Protein AF-A0A483YYR4-F1 (afdb_monomer)

pLDDT: mean 88.63, std 7.86, range [56.09, 96.0]

Foldseek 3Di:
DADWDCVVPVPTADHNCVLQVDCDCVVPVLNLQEAELPADDDQKDKKKKAFEAPQAKHKDFDPPDDADKDKDWPQWDWDADPVRDTDIDTDMDIDHGIYMDGNDSLRMHMYTRFRLVQQDLQVPTTGPPVVVVVVSVVSRDPVRPPRGDMDMDDDPSVVVSNVSNVVPPPPDD

Organism: Klebsiella pneumoniae (NCBI:txid573)

Radius of gyration: 21.77 Å; Cα contacts (8 Å, |Δi|>4): 320; chains: 1; bounding box: 49×48×68 Å

Nearest PDB structures (foldseek):
  3j4u-assembly1_G  TM=9.450E-01  e=2.250E-18  Rauchvirus BPP1
  3j4u-assembly1_A  TM=9.307E-01  e=7.956E-18  Rauchvirus BPP1
  8cjz-assembly1_I  TM=8.641E-01  e=5.162E-14  Ribes
  8cjz-assembly1_g  TM=8.615E-01  e=1.101E-13  Ribes
  8zl9-assembly1_D  TM=4.010E-01  e=8.844E+00  African swine fever virus

InterPro domains:
  IPR048813 Major capsid protein GP7-like [NF045672] (2-169)
  IPR048813 Major capsid protein GP7-like [PF20911] (2-173)

Secondary structure (DSSP, 8-state):
--S--TTT-TTSPP-SGGGG--S-TTT-GGGGGEEE----SSSEEEEEEEEESSSSEEEE--TTSPSS-EEEEEEEEEEE-TTS-EEEEEEEEEE---EEEES-GGGEEEEEEEETTT--TTSSSS--HHHHHHHHHHTS-HHHHTSSEEEEE--HHHHHHHHHHHTT-TT--

Sequence (173 aa):
TFYGITDAESEAFMGLAPRVNTLSTSKAASAENVFSAGGSGSTNTSIWFMSWGENTAHMIYPEGMVAGFQHQDLGIDLVSDANGGQFLAYRDEFKWHLGLSVRDWRSISRICNIDVTTLSKDAATGADLISMMVDAYYARDVAMLGDGKEVIYCNKTIHAWLHKQAMNAKNVN

Mean predicted aligned error: 6.52 Å

Structure (mmCIF, N/CA/C/O backbone):
data_AF-A0A483YYR4-F1
#
_entry.id   AF-A0A483YYR4-F1
#
loop_
_atom_site.group_PDB
_atom_site.id
_atom_site.type_symbol
_atom_site.label_atom_id
_atom_site.label_alt_id
_atom_site.label_comp_id
_atom_site.label_asym_id
_atom_site.label_entity_id
_atom_site.label_seq_id
_atom_site.pdbx_PDB_ins_co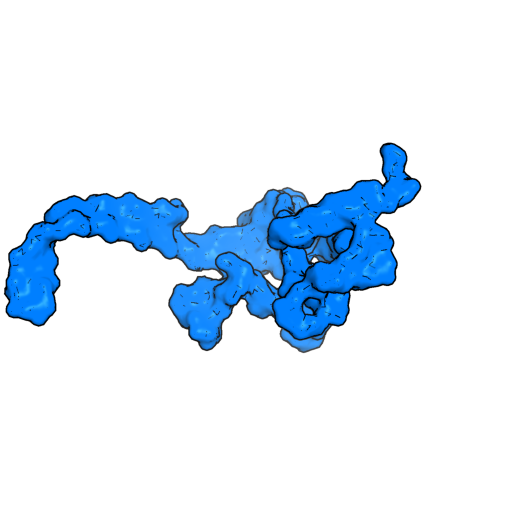de
_atom_site.Cartn_x
_atom_site.Cartn_y
_atom_site.Cartn_z
_atom_site.occupancy
_atom_site.B_iso_or_equiv
_atom_site.auth_seq_id
_atom_site.auth_comp_id
_atom_site.auth_asym_id
_atom_site.auth_atom_id
_atom_site.pdbx_PDB_model_num
ATOM 1 N N . THR A 1 1 ? -2.481 0.683 6.500 1.00 73.88 1 THR A N 1
ATOM 2 C CA . THR A 1 1 ? -2.060 -0.584 5.851 1.00 73.88 1 THR A CA 1
ATOM 3 C C . THR A 1 1 ? -0.616 -0.582 5.371 1.00 73.88 1 THR A C 1
ATOM 5 O O . THR A 1 1 ? 0.114 -1.474 5.766 1.00 73.88 1 THR A O 1
ATOM 8 N N . PHE A 1 2 ? -0.159 0.370 4.543 1.00 86.12 2 PHE A N 1
ATOM 9 C CA . PHE A 1 2 ? 1.192 0.287 3.951 1.00 86.12 2 PHE A CA 1
ATOM 10 C C . PHE A 1 2 ? 2.330 0.751 4.872 1.00 86.12 2 PHE A C 1
ATOM 12 O O . PHE A 1 2 ? 3.273 -0.004 5.060 1.00 86.12 2 PHE A O 1
ATOM 19 N N . TYR A 1 3 ? 2.248 1.941 5.471 1.00 88.19 3 TYR A N 1
ATOM 20 C CA . TYR A 1 3 ? 3.395 2.584 6.141 1.00 88.19 3 TYR A CA 1
ATOM 21 C C . TYR A 1 3 ? 3.329 2.609 7.677 1.00 88.19 3 TYR A C 1
ATOM 23 O O . TYR A 1 3 ? 4.111 3.317 8.294 1.00 88.19 3 TYR A O 1
ATOM 31 N N . GLY A 1 4 ? 2.401 1.872 8.298 1.00 86.06 4 GLY A N 1
ATOM 32 C CA . GLY A 1 4 ? 2.310 1.811 9.765 1.00 86.06 4 GLY A CA 1
ATOM 33 C C . GLY A 1 4 ? 3.547 1.142 10.367 1.00 86.06 4 GLY A C 1
ATOM 34 O O . GLY A 1 4 ? 3.990 0.122 9.839 1.00 86.06 4 GLY A O 1
ATOM 35 N N . ILE A 1 5 ? 4.108 1.713 11.433 1.00 86.69 5 ILE A N 1
ATOM 36 C CA . ILE A 1 5 ? 5.306 1.214 12.120 1.00 86.69 5 ILE A CA 1
ATOM 37 C C . ILE A 1 5 ? 5.065 1.330 13.625 1.00 86.69 5 ILE A C 1
ATOM 39 O O . ILE A 1 5 ? 4.884 2.437 14.123 1.00 86.69 5 ILE A O 1
ATOM 43 N N . THR A 1 6 ? 5.113 0.206 14.338 1.00 86.81 6 THR A N 1
ATOM 44 C CA . THR A 1 6 ? 4.866 0.142 15.792 1.00 86.81 6 THR A CA 1
ATOM 45 C C . THR A 1 6 ? 5.954 0.823 16.620 1.00 86.81 6 THR A C 1
ATOM 47 O O . THR A 1 6 ? 5.697 1.251 17.736 1.00 86.81 6 THR A O 1
ATOM 50 N N . ASP A 1 7 ? 7.171 0.940 16.083 1.00 86.75 7 ASP A N 1
ATOM 51 C CA . ASP A 1 7 ? 8.290 1.589 16.781 1.00 86.75 7 ASP A CA 1
ATOM 52 C C . ASP A 1 7 ? 8.137 3.114 16.839 1.00 86.75 7 ASP A C 1
ATOM 54 O O . ASP A 1 7 ? 8.606 3.746 17.782 1.00 86.75 7 ASP A O 1
ATOM 58 N N . ALA A 1 8 ? 7.502 3.706 15.822 1.00 87.00 8 ALA A N 1
ATOM 59 C CA . ALA A 1 8 ? 7.219 5.140 15.775 1.00 87.00 8 ALA A CA 1
ATOM 60 C C . ALA A 1 8 ? 5.857 5.453 16.405 1.00 87.00 8 ALA A C 1
ATOM 62 O O . ALA A 1 8 ? 5.733 6.403 17.167 1.00 87.00 8 ALA A O 1
ATOM 63 N N . GLU A 1 9 ? 4.858 4.622 16.107 1.00 87.88 9 GLU A N 1
ATOM 64 C CA . GLU A 1 9 ? 3.478 4.784 16.546 1.00 87.88 9 GLU A CA 1
ATOM 65 C C . GLU A 1 9 ? 3.005 3.460 17.153 1.00 87.88 9 GLU A C 1
ATOM 67 O O . GLU A 1 9 ? 2.484 2.594 16.450 1.00 87.88 9 GLU A O 1
ATOM 72 N N . SER A 1 10 ? 3.201 3.285 18.462 1.00 85.44 10 SER A N 1
ATOM 73 C CA . SER A 1 10 ? 2.875 2.032 19.175 1.00 85.44 10 SER A CA 1
ATOM 74 C C . SER A 1 10 ? 1.397 1.633 19.047 1.00 85.44 10 SER A C 1
ATOM 76 O O . SER A 1 10 ? 1.055 0.452 19.035 1.00 85.44 10 SER A O 1
ATOM 78 N N . GLU A 1 11 ? 0.513 2.620 18.893 1.00 84.56 11 GLU A N 1
ATOM 79 C CA . GLU A 1 11 ? -0.927 2.412 18.710 1.00 84.56 11 GLU A CA 1
ATOM 80 C C . GLU A 1 11 ? -1.292 1.950 17.287 1.00 84.56 11 GLU A C 1
ATOM 82 O O . GLU A 1 11 ? -2.380 1.418 17.057 1.00 84.56 11 GLU A O 1
ATOM 87 N N . ALA A 1 12 ? -0.394 2.131 16.314 1.00 86.44 12 ALA A N 1
ATOM 88 C CA . ALA A 1 12 ? -0.613 1.730 14.935 1.00 86.44 12 ALA A CA 1
ATOM 89 C C . ALA A 1 12 ? -0.168 0.284 14.699 1.00 86.44 12 ALA A C 1
ATOM 91 O O . ALA A 1 12 ? 0.884 -0.163 15.149 1.00 86.44 12 ALA A O 1
ATOM 92 N N . PHE A 1 13 ? -0.925 -0.457 13.891 1.00 88.44 13 PHE A N 1
ATOM 93 C CA . PHE A 1 13 ? -0.489 -1.784 13.470 1.00 88.44 13 PHE A CA 1
ATOM 94 C C . PHE A 1 13 ? 0.663 -1.710 12.454 1.00 88.44 13 PHE A C 1
ATOM 96 O O . PHE A 1 13 ? 0.717 -0.831 11.586 1.00 88.44 13 PHE A O 1
ATOM 103 N N . MET A 1 14 ? 1.557 -2.701 12.513 1.00 90.56 14 MET A N 1
ATOM 104 C CA . MET A 1 14 ? 2.673 -2.845 11.577 1.00 90.56 14 MET A CA 1
ATOM 105 C C . MET A 1 14 ? 2.172 -3.090 10.147 1.00 90.56 14 MET A C 1
ATOM 107 O O . MET A 1 14 ? 1.536 -4.108 9.855 1.00 90.56 14 MET A O 1
ATOM 111 N N . GLY A 1 15 ? 2.503 -2.169 9.246 1.00 90.75 15 GLY A N 1
ATOM 112 C CA . GLY A 1 15 ? 2.153 -2.222 7.835 1.00 90.75 15 GLY A CA 1
ATOM 113 C C . GLY A 1 15 ? 3.080 -3.099 6.993 1.00 90.75 15 GLY A C 1
ATOM 114 O O . GLY A 1 15 ? 3.866 -3.898 7.500 1.00 90.75 15 GLY A O 1
ATOM 115 N N . LEU A 1 16 ? 2.987 -2.941 5.674 1.00 90.12 16 LEU A N 1
ATOM 116 C 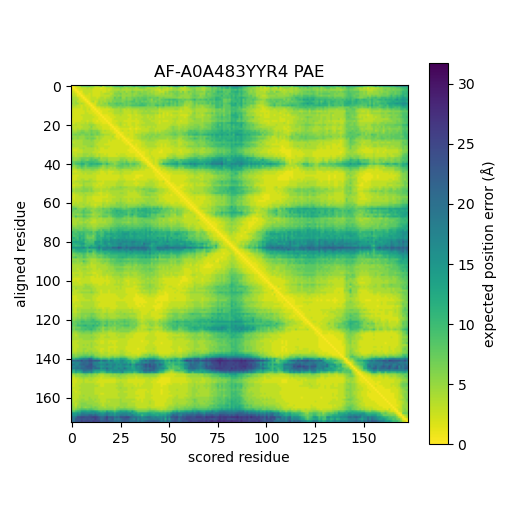CA . LEU A 1 16 ? 3.776 -3.699 4.697 1.00 90.12 16 LEU A CA 1
ATOM 117 C C . LEU A 1 16 ? 5.183 -3.125 4.482 1.00 90.12 16 LEU A C 1
ATOM 119 O O . LEU A 1 16 ? 6.147 -3.878 4.414 1.00 90.12 16 LEU A O 1
ATOM 123 N N . ALA A 1 17 ? 5.319 -1.798 4.417 1.00 89.38 17 ALA A N 1
ATOM 124 C CA . ALA A 1 17 ? 6.585 -1.084 4.235 1.00 89.38 17 ALA A CA 1
ATOM 125 C C . ALA A 1 17 ? 7.706 -1.545 5.172 1.00 89.38 17 ALA A C 1
ATOM 127 O O . ALA A 1 17 ? 8.771 -1.872 4.650 1.00 89.38 17 ALA A O 1
ATOM 128 N N . PRO A 1 18 ? 7.504 -1.634 6.499 1.00 89.44 18 PRO A N 1
ATOM 129 C CA . PRO A 1 18 ? 8.545 -2.126 7.400 1.00 89.44 18 PRO A CA 1
ATOM 130 C C . PRO A 1 18 ? 8.882 -3.613 7.211 1.00 89.44 18 PRO A C 1
ATOM 132 O O . PRO A 1 18 ? 10.006 -4.006 7.501 1.00 89.44 18 PRO A O 1
ATOM 135 N N . ARG A 1 19 ? 7.962 -4.438 6.687 1.00 88.25 19 ARG A N 1
ATOM 136 C CA . ARG A 1 19 ? 8.182 -5.882 6.447 1.00 88.25 19 ARG A CA 1
ATOM 137 C C . ARG A 1 19 ? 9.003 -6.169 5.181 1.00 88.25 19 ARG A C 1
ATOM 139 O O . ARG A 1 19 ? 9.630 -7.221 5.078 1.00 88.25 19 ARG A O 1
ATOM 146 N N . VAL A 1 20 ? 9.007 -5.232 4.231 1.00 89.38 20 VAL A N 1
ATOM 147 C CA . VAL A 1 20 ? 9.776 -5.276 2.972 1.00 89.38 20 VAL A CA 1
ATOM 148 C C . VAL A 1 20 ? 10.552 -3.964 2.770 1.00 89.38 20 VAL A C 1
ATOM 150 O O . VAL A 1 20 ? 10.380 -3.226 1.790 1.00 89.38 20 VAL A O 1
ATOM 153 N N . ASN A 1 21 ? 11.370 -3.620 3.767 1.00 90.38 21 ASN A N 1
ATOM 154 C CA . ASN A 1 21 ? 12.113 -2.356 3.823 1.00 90.38 21 ASN A CA 1
ATOM 155 C C . ASN A 1 21 ? 13.558 -2.447 3.308 1.00 90.38 21 ASN A C 1
ATOM 157 O O . ASN A 1 21 ? 14.203 -1.413 3.144 1.00 90.38 21 ASN A O 1
ATOM 161 N N . THR A 1 22 ? 14.076 -3.653 3.075 1.00 89.81 22 THR A N 1
ATOM 162 C CA . THR A 1 22 ? 15.491 -3.883 2.782 1.00 89.81 22 THR A CA 1
ATOM 163 C C . THR A 1 22 ? 15.678 -4.621 1.464 1.00 89.81 22 THR A C 1
ATOM 165 O O . THR A 1 22 ? 14.860 -5.451 1.087 1.00 89.81 22 THR A O 1
ATOM 168 N N . LEU A 1 23 ? 16.776 -4.300 0.781 1.00 91.06 23 LEU A N 1
ATOM 169 C CA . LEU A 1 23 ? 17.252 -4.981 -0.430 1.00 91.06 23 LEU A CA 1
ATOM 170 C C . LEU A 1 23 ? 18.259 -6.095 -0.102 1.00 91.06 23 LEU A C 1
ATOM 172 O O . LEU A 1 23 ? 18.805 -6.735 -0.991 1.00 91.06 23 LEU A O 1
ATOM 176 N N . SER A 1 24 ? 18.576 -6.282 1.180 1.00 90.88 24 SER A N 1
ATOM 177 C CA . SER A 1 24 ? 19.628 -7.183 1.631 1.00 90.88 24 SER A CA 1
ATOM 178 C C . SER A 1 24 ? 19.021 -8.472 2.176 1.00 90.88 24 SER A C 1
ATOM 180 O O . SER A 1 24 ? 18.447 -8.480 3.265 1.00 90.88 24 SER A O 1
ATOM 182 N N . THR A 1 25 ? 19.202 -9.571 1.442 1.00 88.50 25 THR A N 1
ATOM 183 C CA . THR A 1 25 ? 18.739 -10.913 1.842 1.00 88.50 25 THR A CA 1
ATOM 184 C C . THR A 1 25 ? 19.398 -11.412 3.125 1.00 88.50 25 THR A C 1
ATOM 186 O O . THR A 1 25 ? 18.798 -12.175 3.874 1.00 88.50 25 THR A O 1
ATOM 189 N N . SER A 1 26 ? 20.593 -10.909 3.453 1.00 89.69 26 SER A N 1
ATOM 190 C CA . SER A 1 26 ? 21.249 -11.180 4.736 1.00 89.69 26 SER A CA 1
ATOM 191 C C . SER A 1 26 ? 20.591 -10.479 5.931 1.00 89.69 26 SER A C 1
ATOM 193 O O . SER A 1 26 ? 20.828 -10.887 7.065 1.00 89.69 26 SER A O 1
ATOM 195 N N . LYS A 1 27 ? 19.768 -9.442 5.706 1.00 88.81 27 LYS A N 1
ATOM 196 C CA . LYS A 1 27 ? 18.991 -8.757 6.755 1.00 88.81 27 LYS A CA 1
ATOM 197 C C . LYS A 1 27 ? 17.565 -9.287 6.864 1.00 88.81 27 LYS A C 1
ATOM 199 O O . LYS A 1 27 ? 17.038 -9.369 7.969 1.00 88.81 27 LYS A O 1
ATOM 204 N N . ALA A 1 28 ? 16.940 -9.620 5.737 1.00 88.88 28 ALA A N 1
ATOM 205 C CA . ALA A 1 28 ? 15.615 -10.224 5.700 1.00 88.88 28 ALA A CA 1
ATOM 206 C C . ALA A 1 28 ? 15.448 -11.081 4.443 1.00 88.88 28 ALA A C 1
ATOM 208 O O . ALA A 1 28 ? 15.719 -10.608 3.342 1.00 88.88 28 ALA A O 1
ATOM 209 N N . ALA A 1 29 ? 14.911 -12.295 4.591 1.00 89.12 29 ALA A N 1
ATOM 210 C CA . ALA A 1 29 ? 14.585 -13.161 3.452 1.00 89.12 29 ALA A CA 1
ATOM 211 C C . ALA A 1 29 ? 13.596 -12.492 2.477 1.00 89.12 29 ALA A C 1
ATOM 213 O O . ALA A 1 29 ? 13.701 -12.661 1.268 1.00 89.12 29 ALA A O 1
ATOM 214 N N . SER A 1 30 ? 12.705 -11.635 2.991 1.00 88.19 30 SER A N 1
ATOM 215 C CA . SER A 1 30 ? 11.738 -10.886 2.183 1.00 88.19 30 SER A CA 1
ATOM 216 C C . SER A 1 30 ? 12.357 -9.928 1.164 1.00 88.19 30 SER A C 1
ATOM 218 O O . SER A 1 30 ? 11.658 -9.502 0.246 1.00 88.19 30 SER A O 1
ATOM 220 N N . ALA A 1 31 ? 13.653 -9.619 1.284 1.00 91.00 31 ALA A N 1
ATOM 221 C CA . ALA A 1 31 ? 14.385 -8.790 0.333 1.00 91.00 31 ALA A CA 1
ATOM 222 C C . ALA A 1 31 ? 14.439 -9.378 -1.086 1.00 91.00 31 ALA A C 1
ATOM 224 O O . ALA A 1 31 ? 14.603 -8.615 -2.033 1.00 91.00 31 ALA A O 1
ATOM 225 N N . GLU A 1 32 ? 14.264 -10.695 -1.249 1.00 90.31 32 GLU A N 1
ATOM 226 C CA . GLU A 1 32 ? 14.181 -11.345 -2.569 1.00 90.31 32 GLU A CA 1
ATOM 227 C C . GLU A 1 32 ? 13.031 -10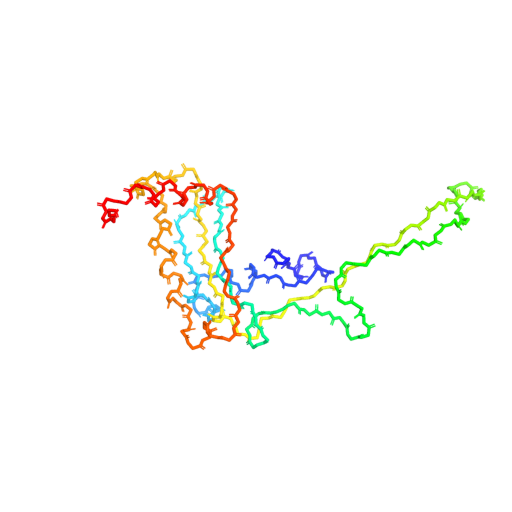.791 -3.424 1.00 90.31 32 GLU A C 1
ATOM 229 O O . GLU A 1 32 ? 13.138 -10.712 -4.644 1.00 90.31 32 GLU A O 1
ATOM 234 N N . ASN A 1 33 ? 11.964 -10.321 -2.773 1.00 91.06 33 ASN A N 1
ATOM 235 C CA . ASN A 1 33 ? 10.788 -9.751 -3.422 1.00 91.06 33 ASN A CA 1
ATOM 236 C C . ASN A 1 33 ? 10.796 -8.213 -3.447 1.00 91.06 33 ASN A C 1
ATOM 238 O O . ASN A 1 33 ? 9.751 -7.589 -3.676 1.00 91.06 33 ASN A O 1
ATOM 242 N N . VAL A 1 34 ? 11.944 -7.580 -3.180 1.00 94.25 34 VAL A N 1
ATOM 243 C CA . VAL A 1 34 ? 12.092 -6.121 -3.171 1.00 94.25 34 VAL A CA 1
ATOM 244 C C . VAL A 1 34 ? 13.019 -5.677 -4.295 1.00 94.25 34 VAL A C 1
ATOM 246 O O . VAL A 1 34 ? 14.225 -5.899 -4.269 1.00 94.25 34 VAL A O 1
ATOM 249 N N . PHE A 1 35 ? 12.448 -4.964 -5.259 1.00 94.25 35 PHE A N 1
ATOM 250 C CA . PHE A 1 35 ? 13.129 -4.476 -6.452 1.00 94.25 35 PHE A CA 1
ATOM 251 C C . PHE A 1 35 ? 13.349 -2.972 -6.343 1.00 94.25 35 PHE A C 1
ATOM 253 O O . PHE A 1 35 ? 12.405 -2.229 -6.097 1.00 94.25 35 PHE A O 1
ATOM 260 N N . SER A 1 36 ? 14.578 -2.498 -6.536 1.00 93.81 36 SER A N 1
ATOM 261 C CA . SER A 1 36 ? 14.880 -1.062 -6.518 1.00 93.81 36 SER A CA 1
ATOM 262 C C . SER A 1 36 ? 14.891 -0.493 -7.929 1.00 93.81 36 SER A C 1
ATOM 264 O O . SER A 1 36 ? 15.631 -0.972 -8.780 1.00 93.81 36 SER A O 1
ATOM 266 N N . ALA A 1 37 ? 14.134 0.578 -8.152 1.00 93.12 37 ALA A N 1
ATOM 267 C CA . ALA A 1 37 ? 14.149 1.356 -9.390 1.00 93.12 37 ALA A CA 1
ATOM 268 C C . ALA A 1 37 ? 15.279 2.408 -9.436 1.00 93.12 37 ALA A C 1
ATOM 270 O O . ALA A 1 37 ? 15.336 3.224 -10.352 1.00 93.12 37 ALA A O 1
ATOM 271 N N . GLY A 1 38 ? 16.183 2.402 -8.448 1.00 88.81 38 GLY A N 1
ATOM 272 C CA . GLY A 1 38 ? 17.411 3.208 -8.450 1.00 88.81 38 GLY A CA 1
ATOM 273 C C . GLY A 1 38 ? 17.241 4.692 -8.108 1.00 88.81 38 GLY A C 1
ATOM 274 O O . GLY A 1 38 ? 18.241 5.395 -7.985 1.00 88.81 38 GLY A O 1
ATOM 275 N N . GLY A 1 39 ? 16.012 5.173 -7.908 1.00 87.81 39 GLY A N 1
ATOM 276 C CA . GLY A 1 39 ? 15.736 6.543 -7.488 1.00 87.81 39 GLY A CA 1
ATOM 277 C C . GLY A 1 39 ? 16.295 6.860 -6.100 1.00 87.81 39 GLY A C 1
ATOM 278 O O . GLY A 1 39 ? 16.412 6.003 -5.223 1.00 87.81 39 GLY A O 1
ATOM 279 N N . SER A 1 40 ? 16.609 8.128 -5.860 1.00 85.94 40 SER A N 1
ATOM 280 C CA . SER A 1 40 ? 17.119 8.621 -4.575 1.00 85.94 40 SER A CA 1
ATOM 281 C C . SER A 1 40 ? 16.463 9.958 -4.230 1.00 85.94 40 SER A C 1
ATOM 283 O O . SER A 1 40 ? 15.963 10.652 -5.109 1.00 85.94 40 SER A O 1
ATOM 285 N N . GLY A 1 41 ? 16.421 10.311 -2.946 1.00 84.62 41 GLY A N 1
ATOM 286 C CA . GLY A 1 41 ? 15.765 11.538 -2.489 1.00 84.62 41 GLY A CA 1
ATOM 287 C C . GLY A 1 41 ? 14.267 11.377 -2.202 1.00 84.62 41 GLY A C 1
ATOM 288 O O . GLY A 1 41 ? 13.790 10.289 -1.876 1.00 84.62 41 GLY A O 1
ATOM 289 N N . SER A 1 42 ? 13.536 12.493 -2.250 1.00 88.31 42 SER A N 1
ATOM 290 C CA . SER A 1 42 ? 12.160 12.612 -1.740 1.00 88.31 42 SER A CA 1
ATOM 291 C C . SER A 1 42 ? 11.065 12.446 -2.796 1.00 88.31 42 SER A C 1
ATOM 293 O O . SER A 1 42 ? 9.891 12.365 -2.443 1.00 88.31 42 SER A O 1
ATOM 295 N N . THR A 1 43 ? 11.418 12.364 -4.079 1.00 89.00 43 THR A N 1
ATOM 296 C CA . THR A 1 43 ? 10.471 12.199 -5.201 1.00 89.00 43 THR A CA 1
ATOM 297 C C . THR A 1 43 ? 10.159 10.734 -5.511 1.00 89.00 43 THR A C 1
ATOM 299 O O . THR A 1 43 ? 9.529 10.414 -6.521 1.00 89.00 43 THR A O 1
ATOM 302 N N . ASN A 1 44 ? 10.582 9.831 -4.631 1.00 91.75 44 ASN A N 1
ATOM 303 C CA . ASN A 1 44 ? 10.458 8.401 -4.824 1.00 91.75 44 ASN A CA 1
ATOM 304 C C . ASN A 1 44 ? 9.083 7.874 -4.416 1.00 91.75 44 ASN A C 1
ATOM 306 O O . ASN A 1 44 ? 8.508 8.249 -3.395 1.00 91.75 44 ASN A O 1
ATOM 310 N N . THR A 1 45 ? 8.589 6.915 -5.186 1.00 94.19 45 THR A N 1
ATOM 311 C CA . THR A 1 45 ? 7.375 6.165 -4.883 1.00 94.19 45 THR A CA 1
ATOM 312 C C . THR A 1 45 ? 7.601 4.660 -5.032 1.00 94.19 45 THR A C 1
ATOM 314 O O . THR A 1 45 ? 8.729 4.199 -5.222 1.00 94.19 45 THR A O 1
ATOM 317 N N . SER A 1 46 ? 6.540 3.872 -4.857 1.00 94.44 46 SER A N 1
ATOM 318 C CA . SER A 1 46 ? 6.608 2.414 -4.939 1.00 94.44 46 SER A CA 1
ATOM 319 C C . SER A 1 46 ? 5.346 1.790 -5.528 1.00 94.44 46 SER A C 1
ATOM 321 O O . SER A 1 46 ? 4.254 2.348 -5.408 1.00 94.44 46 SER A O 1
ATOM 323 N N . ILE A 1 47 ? 5.519 0.619 -6.138 1.00 95.50 47 ILE A N 1
ATOM 324 C CA . ILE A 1 47 ? 4.447 -0.273 -6.595 1.00 95.50 47 ILE A CA 1
ATOM 325 C C . ILE A 1 47 ? 4.449 -1.507 -5.697 1.00 95.50 47 ILE A C 1
ATOM 327 O O . ILE A 1 47 ? 5.508 -1.984 -5.285 1.00 95.50 47 ILE A O 1
ATOM 331 N N . TRP A 1 48 ? 3.260 -2.013 -5.400 1.00 94.56 48 TRP A N 1
ATOM 332 C CA . TRP A 1 48 ? 3.040 -3.127 -4.491 1.00 94.56 48 TRP A CA 1
ATOM 333 C C . TRP A 1 48 ? 2.222 -4.211 -5.168 1.00 94.56 48 TRP A C 1
ATOM 335 O O . TRP A 1 48 ? 1.162 -3.924 -5.712 1.00 94.56 48 TRP A O 1
ATOM 345 N N . PHE A 1 49 ? 2.676 -5.450 -5.071 1.00 92.75 49 PHE A N 1
ATOM 346 C CA . PHE A 1 49 ? 1.935 -6.630 -5.492 1.00 92.75 49 PHE A CA 1
ATOM 347 C C . PHE A 1 49 ? 1.542 -7.404 -4.250 1.00 92.75 49 PHE A C 1
ATOM 349 O O . PHE A 1 49 ? 2.369 -7.621 -3.364 1.00 92.75 49 PHE A O 1
ATOM 356 N N . MET A 1 50 ? 0.280 -7.802 -4.173 1.00 89.69 50 MET A N 1
ATOM 357 C CA . MET A 1 50 ? -0.260 -8.478 -3.005 1.00 89.69 50 MET A CA 1
ATOM 358 C C . MET A 1 50 ? -1.224 -9.578 -3.413 1.00 89.69 50 MET A C 1
ATOM 360 O O . MET A 1 50 ? -2.089 -9.354 -4.258 1.00 89.69 50 MET A O 1
ATOM 364 N N . SER A 1 51 ? -1.131 -10.724 -2.746 1.00 89.75 51 SER A N 1
ATOM 365 C CA . SER A 1 51 ? -2.172 -11.751 -2.781 1.00 89.75 51 SER A CA 1
ATOM 366 C C . SER A 1 51 ? -2.965 -11.714 -1.477 1.00 89.75 51 SER A C 1
ATOM 368 O O . SER A 1 51 ? -2.429 -12.028 -0.412 1.00 89.75 51 SER A O 1
ATOM 370 N N . TRP A 1 52 ? -4.239 -11.330 -1.550 1.00 89.81 52 TRP A N 1
ATOM 371 C CA . TRP A 1 52 ? -5.150 -11.327 -0.406 1.00 89.81 52 TRP A CA 1
ATOM 372 C C . TRP A 1 52 ? -5.815 -12.688 -0.247 1.00 89.81 52 TRP A C 1
ATOM 374 O O . TRP A 1 52 ? -6.567 -13.110 -1.124 1.00 89.81 52 TRP A O 1
ATOM 384 N N . GLY A 1 53 ? -5.564 -13.352 0.871 1.00 88.75 53 GLY A N 1
ATOM 385 C CA . GLY A 1 53 ? -5.993 -14.724 1.102 1.00 88.75 53 GLY A CA 1
ATOM 386 C C . GLY A 1 53 ? -5.790 -15.130 2.551 1.00 88.75 53 GLY A C 1
ATOM 387 O O . GLY A 1 53 ? -5.063 -14.484 3.314 1.00 88.75 53 GLY A O 1
ATOM 388 N N . GLU A 1 54 ? -6.452 -16.210 2.951 1.00 87.12 54 GLU A N 1
ATOM 389 C CA . GLU A 1 54 ? -6.373 -16.679 4.329 1.00 87.12 54 GLU A CA 1
ATOM 390 C C . GLU A 1 54 ? -4.946 -17.132 4.669 1.00 87.12 54 GLU A C 1
ATOM 392 O O . GLU A 1 54 ? -4.410 -16.733 5.699 1.00 87.12 54 GLU A O 1
ATOM 397 N N . ASN A 1 55 ? -4.276 -17.864 3.775 1.00 86.88 55 ASN A N 1
ATOM 398 C CA . ASN A 1 55 ? -2.906 -18.338 4.003 1.00 86.88 55 ASN A CA 1
ATOM 399 C C . ASN A 1 55 ? -1.807 -17.362 3.556 1.00 86.88 55 ASN A C 1
ATOM 401 O O . ASN A 1 55 ? -0.633 -17.624 3.808 1.00 86.88 55 ASN A O 1
ATOM 405 N N . THR A 1 56 ? -2.162 -16.236 2.933 1.00 87.56 56 THR A N 1
ATOM 406 C CA . THR A 1 56 ? -1.212 -15.223 2.452 1.00 87.56 56 THR A CA 1
ATOM 407 C C . THR A 1 56 ? -1.228 -13.982 3.356 1.00 87.56 56 THR A C 1
ATOM 409 O O . THR A 1 56 ? -0.774 -14.040 4.503 1.00 87.56 56 THR A O 1
ATOM 412 N N . ALA A 1 57 ? -1.745 -12.852 2.872 1.00 89.69 57 ALA A N 1
ATOM 413 C CA . ALA A 1 57 ? -1.969 -11.638 3.640 1.00 89.69 57 ALA A CA 1
ATOM 414 C C . ALA A 1 57 ? -3.473 -11.392 3.804 1.00 89.69 57 ALA A C 1
ATOM 416 O O . ALA A 1 57 ? -4.235 -11.478 2.841 1.00 89.69 57 ALA A O 1
ATOM 417 N N . HIS A 1 58 ? -3.895 -11.043 5.016 1.00 91.06 58 HIS A N 1
ATOM 418 C CA . HIS A 1 58 ? -5.281 -10.690 5.322 1.00 91.06 58 HIS A CA 1
ATOM 419 C C . HIS A 1 58 ? -5.356 -9.715 6.490 1.00 91.06 58 HIS A C 1
ATOM 421 O O . HIS A 1 58 ? -4.446 -9.596 7.314 1.00 91.06 58 HIS A O 1
ATOM 427 N N . MET A 1 59 ? -6.471 -8.997 6.551 1.00 91.75 59 MET A N 1
ATOM 428 C CA . MET A 1 59 ? -6.780 -8.130 7.678 1.00 91.75 59 MET A CA 1
ATOM 429 C C . MET A 1 59 ? -7.345 -8.969 8.825 1.00 91.75 59 MET A C 1
ATOM 431 O O . MET A 1 59 ? -8.080 -9.927 8.596 1.00 91.75 59 MET A O 1
ATOM 435 N N . ILE A 1 60 ? -7.011 -8.587 10.051 1.00 92.75 60 ILE A N 1
ATOM 436 C CA . ILE A 1 60 ? -7.529 -9.198 11.276 1.00 92.75 60 ILE A CA 1
ATOM 437 C C . ILE A 1 60 ? -8.256 -8.147 12.107 1.00 92.75 60 ILE A C 1
ATOM 439 O O . ILE A 1 60 ? -8.003 -6.947 11.981 1.00 92.75 60 ILE A O 1
ATOM 443 N N . TYR A 1 61 ? -9.152 -8.606 12.966 1.00 93.25 61 TYR A N 1
ATOM 444 C CA . TYR A 1 61 ? -9.854 -7.793 13.949 1.00 93.25 61 TYR A CA 1
ATOM 445 C C . TYR A 1 61 ? -10.017 -8.617 15.239 1.00 93.25 61 TYR A C 1
ATOM 447 O O . TYR A 1 61 ? -9.935 -9.847 15.176 1.00 93.25 61 TYR A O 1
ATOM 455 N N . PRO A 1 62 ? -10.187 -7.976 16.408 1.00 91.94 62 PRO A N 1
ATOM 456 C CA . PRO A 1 62 ? -10.339 -8.693 17.671 1.00 91.94 62 PRO A CA 1
ATOM 457 C C . PRO A 1 62 ? -11.592 -9.574 17.690 1.00 91.94 62 PRO A C 1
ATOM 459 O O . PRO A 1 62 ? -12.639 -9.188 17.167 1.00 91.94 62 PRO A O 1
ATOM 462 N N . GLU A 1 63 ? -11.501 -10.733 18.339 1.00 91.56 63 GLU A N 1
ATOM 463 C CA . GLU A 1 63 ? -12.655 -11.605 18.558 1.00 91.56 63 GLU A CA 1
ATOM 464 C C . GLU A 1 63 ? -13.758 -10.868 19.339 1.00 91.56 63 GLU A C 1
ATOM 466 O O . GLU A 1 63 ? -13.481 -10.081 20.245 1.00 91.56 63 GLU A O 1
ATOM 471 N N . GLY A 1 64 ? -15.018 -11.089 18.960 1.00 87.69 64 GLY A N 1
ATOM 472 C CA . GLY A 1 64 ? -16.177 -10.428 19.570 1.00 87.69 64 GLY A CA 1
ATOM 473 C C . GLY A 1 64 ? -16.456 -9.007 19.066 1.00 87.69 64 GLY A C 1
ATOM 474 O O . GLY A 1 64 ? -17.520 -8.468 19.363 1.00 87.69 64 GLY A O 1
ATOM 475 N N . MET A 1 65 ? -15.565 -8.414 18.265 1.00 86.38 65 MET A N 1
ATOM 476 C CA . MET A 1 65 ? -15.811 -7.134 17.592 1.00 86.38 65 MET A CA 1
ATOM 477 C C . MET A 1 65 ? -16.359 -7.352 16.178 1.00 86.38 65 MET A C 1
ATOM 479 O O . MET A 1 65 ? -16.012 -8.322 15.506 1.00 86.38 65 MET A O 1
ATOM 483 N N . VAL A 1 66 ? -17.190 -6.429 15.687 1.00 85.88 66 VAL A N 1
ATOM 484 C CA . VAL A 1 66 ? -17.624 -6.444 14.281 1.00 85.88 66 VAL A CA 1
ATOM 485 C C . VAL A 1 66 ? -16.501 -5.894 13.403 1.00 85.88 66 VAL A C 1
ATOM 487 O O . VAL A 1 66 ? -15.968 -4.813 13.665 1.00 85.88 66 VAL A O 1
ATOM 490 N N . ALA A 1 67 ? -16.145 -6.632 12.354 1.00 86.88 67 ALA A N 1
ATOM 491 C CA . ALA A 1 67 ? -15.155 -6.194 11.382 1.00 86.88 67 ALA A CA 1
ATOM 492 C C . ALA A 1 67 ? -15.621 -4.935 10.636 1.00 86.88 67 ALA A C 1
ATOM 494 O O . ALA A 1 67 ? -16.768 -4.847 10.200 1.00 86.88 67 ALA A O 1
ATOM 495 N N . GLY A 1 68 ? -14.697 -4.003 10.408 1.00 89.12 68 GLY A N 1
ATOM 496 C CA . GLY A 1 68 ? -14.958 -2.804 9.614 1.00 89.12 68 GLY A CA 1
ATOM 497 C C . GLY A 1 68 ? -15.212 -1.551 10.447 1.00 89.12 68 GLY A C 1
ATOM 498 O O . GLY A 1 68 ? -15.023 -1.530 11.663 1.00 89.12 68 GLY A O 1
ATOM 499 N N . PHE A 1 69 ? -15.570 -0.484 9.741 1.00 91.75 69 PHE A N 1
ATOM 500 C CA . PHE A 1 69 ? -15.859 0.812 10.334 1.00 91.75 69 PHE A CA 1
ATOM 501 C C . PHE A 1 69 ? -17.236 0.785 10.988 1.00 91.75 69 PHE A C 1
ATOM 503 O O . PHE A 1 69 ? -18.230 0.447 10.345 1.00 91.75 69 PHE A O 1
ATOM 510 N N . GLN A 1 70 ? -17.280 1.159 12.258 1.00 92.62 70 GLN A N 1
ATOM 511 C CA . GLN A 1 70 ? -18.500 1.236 13.038 1.00 92.62 70 GLN A CA 1
ATOM 512 C C . GLN A 1 70 ? -18.801 2.695 13.336 1.00 92.62 70 GLN A C 1
ATOM 514 O O . GLN A 1 70 ? -17.941 3.434 13.815 1.00 92.62 70 GLN A O 1
ATOM 519 N N . HIS A 1 71 ? -20.040 3.076 13.060 1.00 94.75 71 HIS A N 1
ATOM 520 C CA . HIS A 1 71 ? -20.602 4.347 13.467 1.00 94.75 71 HIS A CA 1
ATOM 521 C C . HIS A 1 71 ? -21.759 4.070 14.418 1.00 94.75 71 HIS A C 1
ATOM 523 O O . HIS A 1 71 ? -22.676 3.321 14.069 1.00 94.75 71 HIS A O 1
ATOM 529 N N . GLN A 1 72 ? -21.700 4.668 15.601 1.00 93.50 72 GLN A N 1
ATOM 530 C CA . GLN A 1 72 ? -22.753 4.610 16.596 1.00 93.50 72 GLN A CA 1
ATOM 531 C C . GLN A 1 72 ? -23.160 6.030 16.982 1.00 93.50 72 GLN A C 1
ATOM 533 O O . GLN A 1 72 ? -22.367 6.768 17.559 1.00 93.50 72 GLN A O 1
ATOM 538 N N . ASP A 1 73 ? -24.414 6.369 16.702 1.00 94.38 73 ASP A N 1
ATOM 539 C CA . ASP A 1 73 ? -25.056 7.569 17.234 1.00 94.38 73 ASP A CA 1
ATOM 540 C C . ASP A 1 73 ? -25.396 7.317 18.712 1.00 94.38 73 ASP A C 1
ATOM 542 O O . ASP A 1 73 ? -26.130 6.378 19.044 1.00 94.38 73 ASP A O 1
ATOM 546 N N . LEU A 1 74 ? -24.795 8.099 19.611 1.00 93.75 74 LEU A N 1
ATOM 547 C CA . LEU A 1 74 ? -25.038 8.030 21.057 1.00 93.75 74 LEU A CA 1
ATOM 548 C C . LEU A 1 74 ? -26.188 8.954 21.485 1.00 93.75 74 LEU A C 1
ATOM 550 O O . LEU A 1 74 ? -26.632 8.888 22.632 1.00 93.75 74 LEU A O 1
ATOM 554 N N . GLY A 1 75 ? -26.692 9.789 20.576 1.00 94.06 75 GLY A N 1
ATOM 555 C CA . GLY A 1 75 ? -27.775 10.725 20.811 1.00 94.06 75 GLY A CA 1
ATOM 556 C C . GLY A 1 75 ? -27.345 11.964 21.592 1.00 94.06 75 GLY A C 1
ATOM 557 O O . GLY A 1 75 ? -26.198 12.413 21.540 1.00 94.06 75 GLY A O 1
ATOM 558 N N . ILE A 1 76 ? -28.314 12.556 22.292 1.00 94.69 76 ILE A N 1
ATOM 559 C CA . ILE A 1 76 ? -28.113 13.762 23.097 1.00 94.69 76 ILE A CA 1
ATOM 560 C C . ILE A 1 76 ? -27.578 13.363 24.468 1.00 94.69 76 ILE A C 1
ATOM 562 O O . ILE A 1 76 ? -28.211 12.587 25.182 1.00 94.69 76 ILE A O 1
ATOM 566 N N . ASP A 1 77 ? -26.464 13.965 24.860 1.00 93.19 77 ASP A N 1
ATOM 567 C CA . ASP A 1 77 ? -25.846 13.787 26.165 1.00 93.19 77 ASP A CA 1
ATOM 568 C C . ASP A 1 77 ? -25.531 15.145 26.804 1.00 93.19 77 ASP A C 1
ATOM 570 O O . ASP A 1 77 ? -25.427 16.175 26.131 1.00 93.19 77 ASP A O 1
ATOM 574 N N . LEU A 1 78 ? -25.399 15.151 28.124 1.00 92.75 78 LEU A N 1
ATOM 575 C CA . LEU A 1 78 ? -25.070 16.337 28.894 1.00 92.75 78 LEU A CA 1
ATOM 576 C C . LEU A 1 78 ? -23.546 16.446 29.029 1.00 92.75 78 LEU A C 1
ATOM 578 O O . LEU A 1 78 ? -22.905 15.614 29.666 1.00 92.75 78 LEU A O 1
ATOM 582 N N . VAL A 1 79 ? -22.959 17.485 28.443 1.00 91.81 79 VAL A N 1
ATOM 583 C CA . VAL A 1 79 ? -2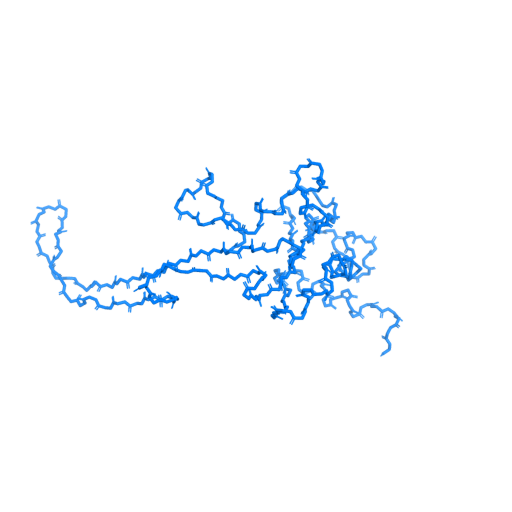1.509 17.704 28.418 1.00 91.81 79 VAL A CA 1
ATOM 584 C C . VAL A 1 79 ? -21.151 18.897 29.297 1.00 91.81 79 VAL A C 1
ATOM 586 O O . VAL A 1 79 ? -21.861 19.904 29.327 1.00 91.81 79 VAL A O 1
ATOM 589 N N . SER A 1 80 ? -20.043 18.777 30.026 1.00 93.62 80 SER A N 1
ATOM 590 C CA . SER A 1 80 ? -19.507 19.861 30.847 1.00 93.62 80 SER A CA 1
ATOM 591 C C . SER A 1 80 ? -18.659 20.819 30.008 1.00 93.62 80 SER A C 1
ATOM 593 O O . SER A 1 80 ? -17.807 20.385 29.232 1.00 93.62 80 SER A O 1
ATOM 595 N N . ASP A 1 81 ? -18.859 22.120 30.190 1.00 89.44 81 ASP A N 1
ATOM 596 C CA . ASP A 1 81 ? -17.974 23.159 29.673 1.00 89.44 81 ASP A CA 1
ATOM 597 C C . ASP A 1 81 ? -16.732 23.349 30.570 1.00 89.44 81 ASP A C 1
ATOM 599 O O . ASP A 1 81 ? -16.605 22.765 31.651 1.00 89.44 81 ASP A O 1
ATOM 603 N N . ALA A 1 82 ? -15.793 24.188 30.123 1.00 91.56 82 ALA A N 1
ATOM 604 C CA . ALA A 1 82 ? -14.546 24.457 30.843 1.00 91.56 82 ALA A CA 1
ATOM 605 C C . ALA A 1 82 ? -14.732 25.187 32.193 1.00 91.56 82 ALA A C 1
ATOM 607 O O . ALA A 1 82 ? -13.825 25.171 33.021 1.00 91.56 82 ALA A O 1
ATOM 608 N N . ASN A 1 83 ? -15.887 25.817 32.419 1.00 92.38 83 ASN A N 1
ATOM 609 C CA . ASN A 1 83 ? -16.237 26.560 33.631 1.00 92.38 83 ASN A CA 1
ATOM 610 C C . ASN A 1 83 ? -17.169 25.762 34.568 1.00 92.38 83 ASN A C 1
ATOM 612 O O . ASN A 1 83 ? -17.620 26.299 35.581 1.00 92.38 83 ASN A O 1
ATOM 616 N N . GLY A 1 84 ? -17.456 24.493 34.254 1.00 88.31 84 GLY A N 1
ATOM 617 C CA . GLY A 1 84 ? -18.332 23.618 35.036 1.00 88.31 84 GLY A CA 1
ATOM 618 C C . GLY A 1 84 ? -19.830 23.769 34.743 1.00 88.31 84 GLY A C 1
ATOM 619 O O . GLY A 1 84 ? -20.642 23.164 35.442 1.00 88.31 84 GLY A O 1
ATOM 620 N N . GLY A 1 85 ? -20.212 24.548 33.729 1.00 90.25 85 GLY A N 1
ATOM 621 C CA . GLY A 1 85 ? -21.573 24.581 33.197 1.00 90.25 85 GLY A CA 1
ATOM 622 C C . GLY A 1 85 ? -21.897 23.301 32.425 1.00 90.25 85 GLY A C 1
ATOM 623 O O . GLY A 1 85 ? -21.010 22.663 31.867 1.00 90.25 85 GLY A O 1
ATOM 624 N N . GLN A 1 86 ? -23.168 22.905 32.394 1.00 92.81 86 GLN A N 1
ATOM 625 C CA . GLN A 1 86 ? -23.630 21.718 31.669 1.00 92.81 86 GLN A CA 1
ATOM 626 C C . GLN A 1 86 ? -24.523 22.132 30.497 1.00 92.81 86 GLN A C 1
ATOM 628 O O . GLN A 1 86 ? -25.420 22.958 30.667 1.00 92.81 86 GLN A O 1
ATOM 633 N N . PHE A 1 87 ? -24.299 21.555 29.317 1.00 92.44 87 PHE A N 1
ATOM 634 C CA . PHE A 1 87 ? -25.114 21.798 28.126 1.00 92.44 87 PHE A CA 1
ATOM 635 C C . PHE A 1 87 ? -25.399 20.500 27.364 1.00 92.44 87 PHE A C 1
ATOM 637 O O . PHE A 1 87 ? -24.670 19.520 27.483 1.00 92.44 87 PHE A O 1
ATOM 644 N N . LEU A 1 88 ? -26.487 20.486 26.591 1.00 93.25 88 LEU A N 1
ATOM 645 C CA . LEU A 1 88 ? -26.872 19.339 25.767 1.00 93.25 88 LEU A CA 1
ATOM 646 C C . LEU A 1 88 ? -26.090 19.353 24.450 1.00 93.25 88 LEU A C 1
ATOM 648 O O . LEU A 1 88 ? -26.091 20.361 23.741 1.00 93.25 88 LEU A O 1
ATOM 652 N N . ALA A 1 89 ? -25.464 18.230 24.109 1.00 93.44 89 ALA A N 1
ATOM 653 C CA . ALA A 1 89 ? -24.735 18.037 22.862 1.00 93.44 89 ALA A CA 1
ATOM 654 C C . ALA A 1 89 ? -25.088 16.686 22.231 1.00 93.44 89 ALA A C 1
ATOM 656 O O . ALA A 1 89 ? -25.336 15.716 22.938 1.00 93.44 89 ALA A O 1
ATOM 657 N N . TYR A 1 90 ? -25.077 16.616 20.900 1.00 94.62 90 TYR A N 1
ATOM 658 C CA . TYR A 1 90 ? -25.140 15.342 20.182 1.00 94.62 90 TYR A CA 1
ATOM 659 C C . TYR A 1 90 ? -23.755 14.693 20.162 1.00 94.62 90 TYR A C 1
ATOM 661 O O . TYR A 1 90 ? -22.752 15.392 19.982 1.00 94.62 90 TYR A O 1
ATOM 669 N N . ARG A 1 91 ? -23.692 13.375 20.357 1.00 93.94 91 ARG A N 1
ATOM 670 C CA . ARG A 1 91 ? -22.442 12.613 20.374 1.00 93.94 91 ARG A CA 1
ATOM 671 C C . ARG A 1 91 ? -22.527 11.437 19.412 1.00 93.94 91 ARG A C 1
ATOM 673 O O . ARG A 1 91 ? -23.439 10.629 19.507 1.00 93.94 91 ARG A O 1
ATOM 680 N N . ASP A 1 92 ? -21.498 11.304 18.588 1.00 95.06 92 ASP A N 1
ATOM 681 C CA . ASP A 1 92 ? -21.291 10.149 17.721 1.00 95.06 92 ASP A CA 1
ATOM 682 C C . ASP A 1 92 ? -19.975 9.465 18.088 1.00 95.06 92 ASP A C 1
ATOM 684 O O . ASP A 1 92 ? -18.990 10.115 18.457 1.00 95.06 92 ASP A O 1
ATOM 688 N N . GLU A 1 93 ? -19.946 8.144 17.968 1.00 93.81 93 GLU A N 1
ATOM 689 C CA . GLU A 1 93 ? -18.751 7.338 18.135 1.00 93.81 93 GLU A CA 1
ATOM 690 C C . GLU A 1 93 ? -18.387 6.641 16.825 1.00 93.81 93 GLU A C 1
ATOM 692 O O . GLU A 1 93 ? -19.192 5.941 16.207 1.00 93.81 93 GLU A O 1
ATOM 697 N N . PHE A 1 94 ? -17.128 6.811 16.424 1.00 93.75 94 PHE A N 1
ATOM 698 C CA . PHE A 1 94 ? -16.552 6.163 15.256 1.00 93.75 94 PHE A CA 1
ATOM 699 C C . PHE A 1 94 ? -15.421 5.248 15.701 1.00 93.75 94 PHE A C 1
ATOM 701 O O . PHE A 1 94 ? -14.395 5.707 16.206 1.00 93.75 94 PHE A O 1
ATOM 708 N N . LYS A 1 95 ? -15.605 3.945 15.505 1.00 91.81 95 LYS A N 1
ATOM 709 C CA . LYS A 1 95 ? -14.642 2.919 15.903 1.00 91.81 95 LYS A CA 1
ATOM 710 C C . LYS A 1 95 ? -14.199 2.108 14.706 1.00 91.81 95 LYS A C 1
ATOM 712 O O . LYS A 1 95 ? -15.001 1.718 13.859 1.00 91.81 95 LYS A O 1
ATOM 717 N N . TRP A 1 96 ? -12.905 1.811 14.661 1.00 90.94 96 TRP A N 1
ATOM 718 C CA . TRP A 1 96 ? -12.366 0.880 13.686 1.00 90.94 96 TRP A CA 1
ATOM 719 C C . TRP A 1 96 ? -11.155 0.143 14.249 1.00 90.94 96 TRP A C 1
ATOM 721 O O . TRP A 1 96 ? -10.081 0.716 14.418 1.00 90.94 96 TRP A O 1
ATOM 731 N N . HIS A 1 97 ? -11.333 -1.146 14.527 1.00 89.88 97 HIS A N 1
ATOM 732 C CA . HIS A 1 97 ? -10.254 -2.021 14.974 1.00 89.88 97 HIS A CA 1
ATOM 733 C C . HIS A 1 97 ? -9.744 -2.849 13.799 1.00 89.88 97 HIS A C 1
ATOM 735 O O . HIS A 1 97 ? -10.504 -3.575 13.157 1.00 89.88 97 HIS A O 1
ATOM 741 N N . LEU A 1 98 ? -8.452 -2.720 13.509 1.00 90.31 98 LEU A N 1
ATOM 742 C CA . LEU A 1 98 ? -7.801 -3.356 12.373 1.00 90.31 98 LEU A CA 1
ATOM 743 C C . LEU A 1 98 ? -6.396 -3.801 12.748 1.00 90.31 98 LEU A C 1
ATOM 745 O O . LEU A 1 98 ? -5.638 -3.059 13.367 1.00 90.31 98 LEU A O 1
ATOM 749 N N . GLY A 1 99 ? -6.022 -4.969 12.255 1.00 91.12 99 GLY A N 1
ATOM 750 C CA . GLY A 1 99 ? -4.644 -5.407 12.147 1.00 91.12 99 GLY A CA 1
ATOM 751 C C . GLY A 1 99 ? -4.382 -6.000 10.771 1.00 91.12 99 GLY A C 1
ATOM 752 O O . GLY A 1 99 ? -5.301 -6.253 9.991 1.00 91.12 99 GLY A O 1
ATOM 753 N N . LEU A 1 100 ? -3.109 -6.239 10.480 1.00 92.00 100 LEU A N 1
ATOM 754 C CA . LEU A 1 100 ? -2.667 -6.887 9.254 1.00 92.00 100 LEU A CA 1
ATOM 755 C C . LEU A 1 100 ? -1.830 -8.110 9.613 1.00 92.00 100 LEU A C 1
ATOM 757 O O . LEU A 1 100 ? -0.809 -7.994 10.294 1.00 92.00 100 LEU A O 1
ATOM 761 N N . SER A 1 101 ? -2.247 -9.260 9.101 1.00 91.62 101 SER A N 1
ATOM 762 C CA . SER A 1 101 ? -1.479 -10.492 9.141 1.00 91.62 101 SER A CA 1
ATOM 763 C C . SER A 1 101 ? -0.802 -10.717 7.794 1.00 91.62 101 SER A C 1
ATOM 765 O O . SER A 1 101 ? -1.421 -10.584 6.739 1.00 91.62 101 SER A O 1
ATOM 767 N N . VAL A 1 102 ? 0.482 -11.061 7.844 1.00 90.44 102 VAL A N 1
ATOM 768 C CA . VAL A 1 102 ? 1.252 -11.562 6.704 1.00 90.44 102 VAL A CA 1
ATOM 769 C C . VAL A 1 102 ? 1.760 -12.930 7.132 1.00 90.44 102 VAL A C 1
ATOM 771 O O . VAL A 1 102 ? 2.757 -13.004 7.849 1.00 90.44 102 VAL A O 1
ATOM 774 N N . ARG A 1 103 ? 1.034 -13.996 6.769 1.00 88.81 103 ARG A N 1
ATOM 775 C CA . ARG A 1 103 ? 1.436 -15.372 7.105 1.00 88.81 103 ARG A CA 1
ATOM 776 C C . ARG A 1 103 ? 2.620 -15.819 6.258 1.00 88.81 103 ARG A C 1
ATOM 778 O O . ARG A 1 103 ? 3.543 -16.425 6.789 1.00 88.81 103 ARG A O 1
ATOM 785 N N . ASP A 1 104 ? 2.612 -15.465 4.974 1.00 87.31 104 ASP A N 1
ATOM 786 C CA . ASP A 1 104 ? 3.723 -15.720 4.058 1.00 87.31 104 ASP A CA 1
ATOM 787 C C . ASP A 1 104 ? 4.153 -14.431 3.346 1.00 87.31 104 ASP A C 1
ATOM 789 O O . ASP A 1 104 ? 3.379 -13.799 2.621 1.00 87.31 104 ASP A O 1
ATOM 793 N N . TRP A 1 105 ? 5.413 -14.043 3.550 1.00 87.44 105 TRP A N 1
ATOM 794 C CA . TRP A 1 105 ? 6.019 -12.856 2.947 1.00 87.44 105 TRP A CA 1
ATOM 795 C C . TRP A 1 105 ? 6.190 -12.984 1.429 1.00 87.44 105 TRP A C 1
ATOM 797 O O . TRP A 1 105 ? 6.230 -11.968 0.738 1.00 87.44 105 TRP A O 1
ATOM 807 N N . ARG A 1 106 ? 6.242 -14.209 0.895 1.00 87.81 106 ARG A N 1
ATOM 808 C CA . ARG A 1 106 ? 6.467 -14.489 -0.531 1.00 87.81 106 ARG A CA 1
ATOM 809 C C . ARG A 1 106 ? 5.275 -14.100 -1.402 1.00 87.81 106 ARG A C 1
ATOM 811 O O . ARG A 1 106 ? 5.417 -13.912 -2.605 1.00 87.81 106 ARG A O 1
ATOM 818 N N . SER A 1 107 ? 4.108 -13.934 -0.780 1.00 88.25 107 SER A N 1
ATOM 819 C CA . SER A 1 107 ? 2.872 -13.469 -1.418 1.00 88.25 107 SER A CA 1
ATOM 820 C C . SER A 1 107 ? 2.868 -11.969 -1.758 1.00 88.25 107 SER A C 1
ATOM 822 O O . SER A 1 107 ? 1.952 -11.478 -2.427 1.00 88.25 107 SER A O 1
ATOM 824 N N . ILE A 1 108 ? 3.885 -11.230 -1.302 1.00 90.44 108 ILE A N 1
ATOM 825 C CA . ILE A 1 108 ? 4.026 -9.786 -1.482 1.00 90.44 108 ILE A CA 1
ATOM 826 C C . ILE A 1 108 ? 5.338 -9.497 -2.207 1.00 90.44 108 ILE A C 1
ATOM 828 O O . ILE A 1 108 ? 6.381 -10.053 -1.864 1.00 90.44 108 ILE A O 1
ATOM 832 N N . SER A 1 109 ? 5.297 -8.579 -3.171 1.00 93.31 109 SER A N 1
ATOM 833 C CA . SER A 1 109 ? 6.496 -7.979 -3.755 1.00 93.31 109 SER A CA 1
ATOM 834 C C . SER A 1 109 ? 6.359 -6.466 -3.866 1.00 93.31 109 SER A C 1
ATOM 836 O O . SER A 1 109 ? 5.257 -5.904 -3.874 1.00 93.31 109 SER A O 1
ATOM 838 N N . ARG A 1 110 ? 7.502 -5.783 -3.873 1.00 94.81 110 ARG A N 1
ATOM 839 C CA . ARG A 1 110 ? 7.577 -4.324 -3.851 1.00 94.81 110 ARG A CA 1
ATOM 840 C C . ARG A 1 110 ? 8.608 -3.841 -4.853 1.00 94.81 110 ARG A C 1
ATOM 842 O O . ARG A 1 110 ? 9.769 -4.219 -4.770 1.00 94.81 110 ARG A O 1
ATOM 849 N N . ILE A 1 111 ? 8.209 -2.904 -5.703 1.00 95.69 111 ILE A N 1
ATOM 850 C CA . ILE A 1 111 ? 9.141 -2.087 -6.480 1.00 95.69 111 ILE A CA 1
ATOM 851 C C . ILE A 1 111 ? 9.304 -0.768 -5.731 1.00 95.69 111 ILE A C 1
ATOM 853 O O . ILE A 1 111 ? 8.353 0.006 -5.622 1.00 95.69 111 ILE A O 1
ATOM 857 N N . CYS A 1 112 ? 10.469 -0.531 -5.140 1.00 94.44 112 CYS A N 1
ATOM 858 C CA . CYS A 1 112 ? 10.789 0.661 -4.367 1.00 94.44 112 CYS A CA 1
ATOM 859 C C . CYS A 1 112 ? 11.622 1.661 -5.177 1.00 94.44 112 CYS A C 1
ATOM 861 O O . CYS A 1 112 ? 12.157 1.339 -6.235 1.00 94.44 112 CYS A O 1
ATOM 863 N N . ASN A 1 113 ? 11.750 2.880 -4.647 1.00 93.88 113 ASN A N 1
ATOM 864 C CA . ASN A 1 113 ? 12.652 3.907 -5.169 1.00 93.88 113 ASN A CA 1
ATOM 865 C C . ASN A 1 113 ? 12.364 4.315 -6.623 1.00 93.88 113 ASN A C 1
ATOM 867 O O . ASN A 1 113 ? 13.286 4.537 -7.401 1.00 93.88 113 ASN A O 1
ATOM 871 N N . ILE A 1 114 ? 11.088 4.393 -7.008 1.00 94.56 114 ILE A N 1
ATOM 872 C CA . ILE A 1 114 ? 10.703 4.860 -8.342 1.00 94.56 114 ILE A CA 1
ATOM 873 C C . ILE A 1 114 ? 10.684 6.386 -8.322 1.00 94.56 114 ILE A C 1
ATOM 875 O O . ILE A 1 114 ? 9.768 6.973 -7.746 1.00 94.56 114 ILE A O 1
ATOM 879 N N . ASP A 1 115 ? 11.671 7.026 -8.941 1.00 94.25 115 ASP A N 1
ATOM 880 C CA . ASP A 1 115 ? 11.701 8.483 -9.053 1.00 94.25 115 ASP A CA 1
ATOM 881 C C . ASP A 1 115 ? 10.732 8.955 -10.141 1.00 94.25 115 ASP A C 1
ATOM 883 O O . ASP A 1 115 ? 10.929 8.718 -11.332 1.00 94.25 115 ASP A O 1
ATOM 887 N N . VAL A 1 116 ? 9.671 9.650 -9.732 1.00 91.69 116 VAL A N 1
ATOM 888 C CA . VAL A 1 116 ? 8.619 10.102 -10.654 1.00 91.69 116 VAL A CA 1
ATOM 889 C C . VAL A 1 116 ? 9.082 11.180 -11.633 1.00 91.69 116 VAL A C 1
ATOM 891 O O . VAL A 1 116 ? 8.398 11.415 -12.629 1.00 91.69 116 VAL A O 1
ATOM 894 N N . THR A 1 117 ? 10.197 11.858 -11.349 1.00 91.81 117 THR A N 1
ATOM 895 C CA . THR A 1 117 ? 10.693 12.980 -12.161 1.00 91.81 117 THR A CA 1
ATOM 896 C C . THR A 1 117 ? 11.534 12.534 -13.352 1.00 91.81 117 THR A C 1
ATOM 898 O O . THR A 1 117 ? 11.610 13.253 -14.345 1.00 91.81 117 THR A O 1
ATOM 901 N N . THR A 1 118 ?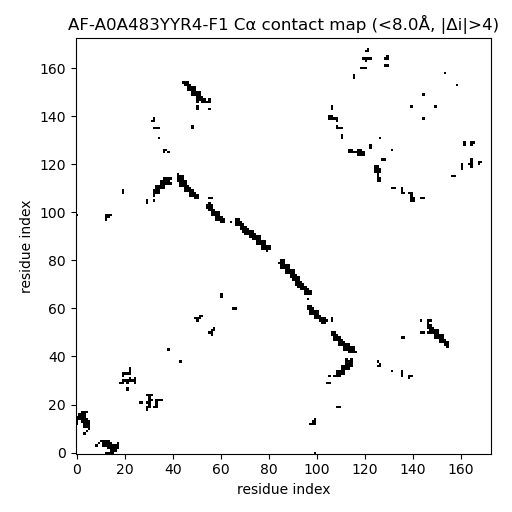 12.121 11.338 -13.281 1.00 92.06 118 THR A N 1
ATOM 902 C CA . THR A 1 118 ? 12.980 10.782 -14.337 1.00 92.06 118 THR A CA 1
ATOM 903 C C . THR A 1 118 ? 12.226 9.874 -15.302 1.00 92.06 118 THR A C 1
ATOM 905 O O . THR A 1 118 ? 12.769 9.525 -16.352 1.00 92.06 118 THR A O 1
ATOM 908 N N . LEU A 1 119 ? 10.976 9.516 -14.978 1.00 91.88 119 LEU A N 1
ATOM 909 C CA . LEU A 1 119 ? 10.125 8.678 -15.818 1.00 91.88 119 LEU A CA 1
ATOM 910 C C . LEU A 1 119 ? 9.897 9.307 -17.193 1.00 91.88 119 LEU A C 1
ATOM 912 O O . LEU A 1 119 ? 9.503 10.465 -17.332 1.00 91.88 119 LEU A O 1
ATOM 916 N N . SER A 1 120 ? 10.084 8.481 -18.212 1.00 92.25 120 SER A N 1
ATOM 917 C CA . SER A 1 120 ? 9.869 8.816 -19.616 1.00 92.25 120 SER A CA 1
ATOM 918 C C . SER A 1 120 ? 8.868 7.851 -20.252 1.00 92.25 120 SER A C 1
ATOM 920 O O . SER A 1 120 ? 8.631 6.746 -19.759 1.00 92.25 120 SER A O 1
ATOM 922 N N . LYS A 1 121 ? 8.232 8.283 -21.349 1.00 87.75 121 LYS A N 1
ATOM 923 C CA . LYS A 1 121 ? 7.217 7.488 -22.066 1.00 87.75 121 LYS A CA 1
ATOM 924 C C . LYS A 1 121 ? 7.832 6.256 -22.739 1.00 87.75 121 LYS A C 1
ATOM 926 O O . LYS A 1 121 ? 7.172 5.239 -22.880 1.00 87.75 121 LYS A O 1
ATOM 931 N N . ASP A 1 122 ? 9.067 6.366 -23.192 1.00 86.19 122 ASP A N 1
ATOM 932 C CA . ASP A 1 122 ? 9.824 5.315 -23.866 1.00 86.19 122 ASP A CA 1
ATOM 933 C C . ASP A 1 122 ? 10.733 4.524 -22.922 1.00 86.19 122 ASP A C 1
ATOM 935 O O . ASP A 1 122 ? 11.467 3.664 -23.396 1.00 86.19 122 ASP 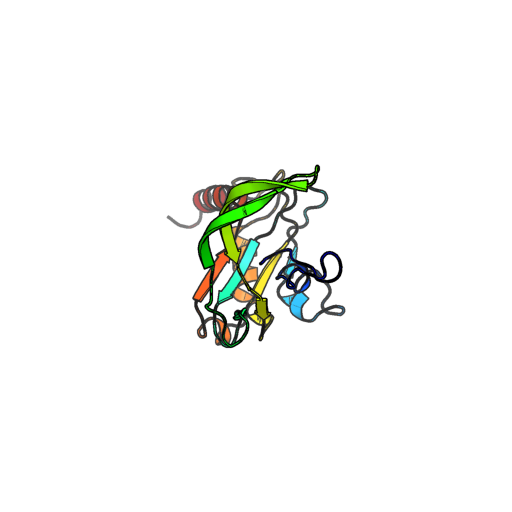A O 1
ATOM 939 N N . ALA A 1 123 ? 10.677 4.810 -21.615 1.00 87.06 123 ALA A N 1
ATOM 940 C CA . ALA A 1 123 ? 11.567 4.245 -20.605 1.00 87.06 123 ALA A CA 1
ATOM 941 C C . ALA A 1 123 ? 13.066 4.423 -20.940 1.00 87.06 123 ALA A C 1
ATOM 943 O O . ALA A 1 123 ? 13.905 3.674 -20.448 1.00 87.06 123 ALA A O 1
ATOM 944 N N . ALA A 1 124 ? 13.425 5.430 -21.752 1.00 85.44 124 ALA A N 1
ATOM 945 C CA . ALA A 1 124 ? 14.820 5.750 -22.059 1.00 85.44 124 ALA A CA 1
ATOM 946 C C . ALA A 1 124 ? 15.548 6.359 -20.849 1.00 85.44 124 ALA A C 1
ATOM 948 O O . ALA A 1 124 ? 16.761 6.218 -20.697 1.00 85.44 124 ALA A O 1
ATOM 949 N N . THR A 1 125 ? 14.793 7.036 -19.984 1.00 84.88 125 THR A N 1
ATOM 950 C CA . THR A 1 125 ? 15.235 7.532 -18.679 1.00 84.88 125 THR A CA 1
ATOM 951 C C . THR A 1 125 ? 14.286 7.080 -17.576 1.00 84.88 125 THR A C 1
ATOM 953 O O . THR A 1 125 ? 13.075 6.939 -17.797 1.00 84.88 125 THR A O 1
ATOM 956 N N . GLY A 1 126 ? 14.835 6.923 -16.371 1.00 88.44 126 GLY A N 1
ATOM 957 C CA . GLY A 1 126 ? 14.091 6.459 -15.206 1.00 88.44 126 GLY A CA 1
ATOM 958 C C . GLY A 1 126 ? 13.811 4.958 -15.261 1.00 88.44 126 GLY A C 1
ATOM 959 O O . GLY A 1 126 ? 14.516 4.203 -15.926 1.00 88.44 126 GLY A O 1
ATOM 960 N N . ALA A 1 127 ? 12.792 4.527 -14.525 1.00 90.81 127 ALA A N 1
ATOM 961 C CA . ALA A 1 127 ? 12.424 3.121 -14.426 1.00 90.81 127 ALA A CA 1
ATOM 962 C C . ALA A 1 127 ? 11.569 2.653 -15.617 1.00 90.81 127 ALA A C 1
ATOM 964 O O . ALA A 1 127 ? 10.584 3.310 -15.978 1.00 90.81 127 ALA A O 1
ATOM 965 N N . ASP A 1 128 ? 11.895 1.477 -16.158 1.00 93.06 128 ASP A N 1
ATOM 966 C CA . ASP A 1 128 ? 10.981 0.703 -17.001 1.00 93.06 128 ASP A CA 1
ATOM 967 C C . ASP A 1 128 ? 9.960 0.005 -16.100 1.00 93.06 128 ASP A C 1
ATOM 969 O O . ASP A 1 128 ? 10.235 -1.028 -15.483 1.00 93.06 128 ASP A O 1
ATOM 973 N N . LEU A 1 129 ? 8.774 0.604 -15.990 1.00 92.31 129 LEU A N 1
ATOM 974 C CA . LEU A 1 129 ? 7.750 0.115 -15.078 1.00 92.31 129 LEU A CA 1
ATOM 975 C C . LEU A 1 129 ? 7.248 -1.263 -15.501 1.00 92.31 129 LEU A C 1
ATOM 977 O O . LEU A 1 129 ? 6.978 -2.089 -14.639 1.00 92.31 129 LEU A O 1
ATOM 981 N N . ILE A 1 130 ? 7.130 -1.532 -16.802 1.00 91.81 130 ILE A N 1
ATOM 982 C CA . ILE A 1 130 ? 6.535 -2.776 -17.295 1.00 91.81 130 ILE A CA 1
ATOM 983 C C . ILE A 1 130 ? 7.488 -3.938 -17.047 1.00 91.81 130 ILE A C 1
ATOM 985 O O . ILE A 1 130 ? 7.062 -4.941 -16.476 1.00 91.81 130 ILE A O 1
ATOM 989 N N . SER A 1 131 ? 8.770 -3.793 -17.400 1.00 91.88 131 SER A N 1
ATOM 990 C CA . SER A 1 131 ? 9.761 -4.846 -17.149 1.00 91.88 131 SER A CA 1
ATOM 991 C C . SER A 1 131 ? 9.881 -5.145 -15.656 1.00 91.88 131 SER A C 1
ATOM 993 O O . SER A 1 131 ? 9.778 -6.297 -15.244 1.00 91.88 131 SER A O 1
ATOM 995 N N . MET A 1 132 ? 9.998 -4.109 -14.818 1.00 94.25 132 MET A N 1
ATOM 996 C CA . MET A 1 132 ? 10.101 -4.307 -13.371 1.00 94.25 132 MET A CA 1
ATOM 997 C C . MET A 1 132 ? 8.832 -4.917 -12.767 1.00 94.25 132 MET A C 1
ATOM 999 O O . MET A 1 132 ? 8.912 -5.684 -11.810 1.00 94.25 132 MET A O 1
ATOM 1003 N N . MET A 1 133 ? 7.651 -4.588 -13.301 1.00 93.69 133 MET A N 1
ATOM 1004 C CA . MET A 1 133 ? 6.391 -5.203 -12.880 1.00 93.69 133 MET A CA 1
ATOM 1005 C C . MET A 1 133 ? 6.314 -6.683 -13.258 1.00 93.69 133 MET A C 1
ATOM 1007 O O . MET A 1 133 ? 5.759 -7.460 -12.484 1.00 93.69 133 MET A O 1
ATOM 1011 N N . VAL A 1 134 ? 6.882 -7.079 -14.399 1.00 92.25 134 VAL A N 1
ATOM 1012 C CA . VAL A 1 134 ? 7.010 -8.488 -14.791 1.00 92.25 134 VAL A CA 1
ATOM 1013 C C . VAL A 1 134 ? 7.942 -9.221 -13.827 1.00 92.25 134 VAL A C 1
ATOM 1015 O O . VAL A 1 134 ? 7.541 -10.239 -13.264 1.00 92.25 134 VAL A O 1
ATOM 1018 N N . ASP A 1 135 ? 9.127 -8.675 -13.553 1.00 92.25 135 ASP A N 1
ATOM 1019 C CA . ASP A 1 135 ? 10.084 -9.282 -12.618 1.00 92.25 135 ASP A CA 1
ATOM 1020 C C . ASP A 1 135 ? 9.479 -9.429 -11.214 1.00 92.25 135 ASP A C 1
ATOM 1022 O O . ASP A 1 135 ? 9.505 -10.507 -10.619 1.00 92.25 135 ASP A O 1
ATOM 1026 N N . ALA A 1 136 ? 8.837 -8.372 -10.708 1.00 91.75 136 ALA A N 1
ATOM 1027 C CA . ALA A 1 136 ? 8.178 -8.388 -9.406 1.00 91.75 136 ALA A CA 1
ATOM 1028 C C .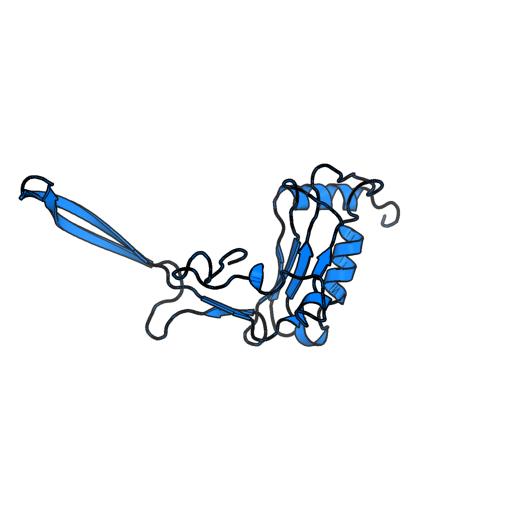 ALA A 1 136 ? 6.982 -9.350 -9.345 1.00 91.75 136 ALA A C 1
ATOM 1030 O O . ALA A 1 136 ? 6.674 -9.871 -8.268 1.00 91.75 136 ALA A O 1
ATOM 1031 N N . TYR A 1 137 ? 6.298 -9.583 -10.468 1.00 89.81 137 TYR A N 1
ATOM 1032 C CA . TYR A 1 137 ? 5.215 -10.556 -10.556 1.00 89.81 137 TYR A CA 1
ATOM 1033 C C . TYR A 1 137 ? 5.748 -11.988 -10.440 1.00 89.81 137 TYR A C 1
ATOM 1035 O O . TYR A 1 137 ? 5.234 -12.743 -9.615 1.00 89.81 137 TYR A O 1
ATOM 1043 N N . TYR A 1 138 ? 6.793 -12.327 -11.204 1.00 88.50 138 TYR A N 1
ATOM 1044 C CA . TYR A 1 138 ? 7.387 -13.671 -11.249 1.00 88.50 138 TYR A CA 1
ATOM 1045 C C . TYR A 1 138 ? 8.30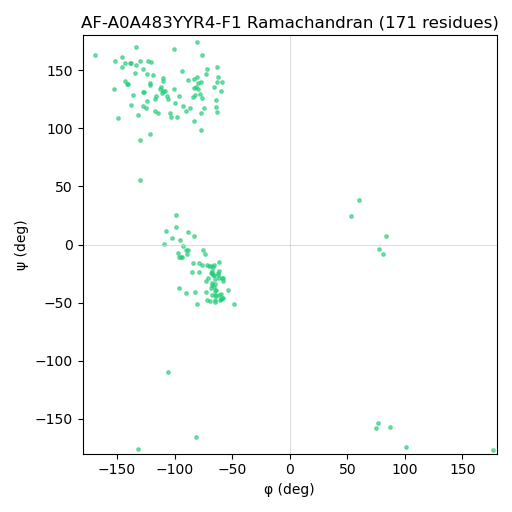8 -14.003 -10.070 1.00 88.50 138 TYR A C 1
ATOM 1047 O O . TYR A 1 138 ? 8.592 -15.174 -9.836 1.00 88.50 138 TYR A O 1
ATOM 1055 N N . ALA A 1 139 ? 8.751 -13.004 -9.308 1.00 85.50 139 ALA A N 1
ATOM 1056 C CA . ALA A 1 139 ? 9.471 -13.224 -8.056 1.00 85.50 139 ALA A CA 1
ATOM 1057 C C . ALA A 1 139 ? 8.596 -13.867 -6.968 1.00 85.50 139 ALA A C 1
ATOM 1059 O O . ALA A 1 139 ? 9.096 -14.552 -6.078 1.00 85.50 139 ALA A O 1
ATOM 1060 N N . ARG A 1 140 ? 7.274 -13.661 -7.032 1.00 82.88 140 ARG A N 1
ATOM 1061 C CA . ARG A 1 140 ? 6.329 -14.280 -6.098 1.00 82.88 140 ARG A CA 1
ATOM 1062 C C . ARG A 1 140 ? 6.117 -15.743 -6.476 1.00 82.88 140 ARG A C 1
ATOM 1064 O O . ARG A 1 140 ? 5.984 -16.075 -7.651 1.00 82.88 140 ARG A O 1
ATOM 1071 N N . ASP A 1 141 ? 6.043 -16.614 -5.474 1.00 70.94 141 ASP A N 1
ATOM 1072 C CA . ASP A 1 141 ? 5.866 -18.048 -5.709 1.00 70.94 141 ASP A CA 1
ATOM 1073 C C . ASP A 1 141 ? 4.519 -18.355 -6.382 1.00 70.94 141 ASP A C 1
ATOM 1075 O O . ASP A 1 141 ? 3.446 -18.035 -5.861 1.00 70.94 141 ASP A O 1
ATOM 1079 N N . VAL A 1 142 ? 4.599 -19.035 -7.527 1.00 57.78 142 VAL A N 1
ATOM 1080 C CA . VAL A 1 142 ? 3.481 -19.392 -8.404 1.00 57.78 142 VAL A CA 1
ATOM 1081 C C . VAL A 1 142 ? 2.464 -20.298 -7.707 1.00 57.78 142 VAL A C 1
ATOM 1083 O O . VAL A 1 142 ? 1.273 -20.212 -7.999 1.00 57.78 142 VAL A O 1
ATOM 1086 N N . ALA A 1 143 ? 2.887 -21.107 -6.729 1.00 58.78 143 ALA A N 1
ATOM 1087 C CA . ALA A 1 143 ? 1.964 -21.934 -5.949 1.00 58.78 143 ALA A CA 1
ATOM 1088 C C . ALA A 1 143 ? 1.005 -21.100 -5.073 1.00 58.78 143 ALA A C 1
ATOM 1090 O O . ALA A 1 143 ? -0.105 -21.542 -4.783 1.00 58.78 143 ALA A O 1
ATOM 1091 N N . MET A 1 144 ? 1.401 -19.882 -4.684 1.00 57.16 144 MET A N 1
ATOM 1092 C CA . MET A 1 144 ? 0.600 -18.977 -3.848 1.00 57.16 144 MET A CA 1
ATOM 1093 C C . MET A 1 144 ? -0.252 -17.979 -4.634 1.00 57.16 144 MET A C 1
ATOM 1095 O O . MET A 1 144 ? -1.120 -17.329 -4.050 1.00 57.16 144 MET A O 1
ATOM 1099 N N . LEU A 1 145 ? -0.042 -17.862 -5.947 1.00 58.44 145 LEU A N 1
ATOM 1100 C CA . LEU A 1 145 ? -0.899 -17.068 -6.836 1.00 58.44 145 LEU A CA 1
ATOM 1101 C C . LEU A 1 145 ? -2.342 -17.622 -6.858 1.00 58.44 145 LEU A C 1
ATOM 1103 O O . LEU A 1 145 ? -3.296 -16.875 -7.048 1.00 58.44 145 LEU A O 1
ATOM 1107 N N . GLY A 1 146 ? -2.519 -18.923 -6.588 1.00 57.88 146 GLY A N 1
ATOM 1108 C CA . GLY A 1 146 ? -3.829 -19.584 -6.569 1.00 57.88 146 GLY A CA 1
ATOM 1109 C C . GLY A 1 146 ? -4.634 -19.470 -5.266 1.00 57.88 146 GLY A C 1
ATOM 1110 O O . GLY A 1 146 ? -5.832 -19.740 -5.295 1.00 57.88 146 GLY A O 1
ATOM 1111 N N . ASP A 1 147 ? -4.025 -19.078 -4.139 1.00 67.00 147 ASP A N 1
ATOM 1112 C CA . ASP A 1 147 ? -4.654 -19.148 -2.801 1.00 67.00 147 ASP A CA 1
ATOM 1113 C C . ASP A 1 147 ? -5.244 -17.805 -2.317 1.00 67.00 147 ASP A C 1
ATOM 1115 O O . ASP A 1 147 ? -5.354 -17.517 -1.122 1.00 67.00 147 ASP A O 1
ATOM 1119 N N . GLY A 1 148 ? -5.607 -16.927 -3.255 1.00 74.62 148 GLY A N 1
ATOM 1120 C CA . GLY A 1 148 ? -6.159 -15.618 -2.931 1.00 74.62 148 GLY A CA 1
ATOM 1121 C C . GLY A 1 148 ? -6.431 -14.735 -4.144 1.00 74.62 148 GLY A C 1
ATOM 1122 O O . GLY A 1 148 ? -6.247 -15.125 -5.293 1.00 74.62 148 GLY A O 1
ATOM 1123 N N . LYS A 1 149 ? -6.879 -13.506 -3.881 1.00 86.62 149 LYS A N 1
ATOM 1124 C CA . LYS A 1 149 ? -7.078 -12.482 -4.907 1.00 86.62 149 LYS A CA 1
ATOM 1125 C C . LYS A 1 149 ? -5.833 -11.622 -5.047 1.00 86.62 149 LYS A C 1
ATOM 1127 O O . LYS A 1 149 ? -5.454 -10.901 -4.123 1.00 86.62 149 LYS A O 1
ATOM 1132 N N . GLU A 1 150 ? -5.253 -11.639 -6.235 1.00 88.06 150 GLU A N 1
ATOM 1133 C CA . GLU A 1 150 ? -4.111 -10.801 -6.567 1.00 88.06 150 GLU A CA 1
ATOM 1134 C C . GLU A 1 150 ? -4.518 -9.371 -6.906 1.00 88.06 150 GLU A C 1
ATOM 1136 O O . GLU A 1 150 ? -5.452 -9.125 -7.673 1.00 88.06 150 GLU A O 1
ATOM 1141 N N . VAL A 1 151 ? -3.794 -8.414 -6.331 1.00 91.69 151 VAL A N 1
ATOM 1142 C CA . VAL A 1 151 ? -3.998 -6.987 -6.563 1.00 91.69 151 VAL A CA 1
ATOM 1143 C C . VAL A 1 151 ? -2.650 -6.279 -6.636 1.00 91.69 151 VAL A C 1
ATOM 1145 O O . VAL A 1 151 ? -1.753 -6.521 -5.827 1.00 91.69 151 VAL A O 1
ATOM 1148 N N . ILE A 1 152 ? -2.536 -5.363 -7.595 1.00 94.00 152 ILE A N 1
ATOM 1149 C CA . ILE A 1 152 ? -1.397 -4.458 -7.736 1.00 94.00 152 ILE A CA 1
ATOM 1150 C C . ILE A 1 152 ? -1.841 -3.063 -7.291 1.00 94.00 152 ILE A C 1
ATOM 1152 O O . ILE A 1 152 ? -2.814 -2.518 -7.814 1.00 94.00 152 ILE A O 1
ATOM 1156 N N . TYR A 1 153 ? -1.123 -2.474 -6.338 1.00 95.62 153 TYR A N 1
ATOM 1157 C CA . TYR A 1 153 ? -1.355 -1.119 -5.852 1.00 95.62 153 TYR A CA 1
ATOM 1158 C C . TYR A 1 153 ? -0.248 -0.179 -6.320 1.00 95.62 153 TYR A C 1
ATOM 1160 O O . TYR A 1 153 ? 0.943 -0.440 -6.154 1.00 95.62 153 TYR A O 1
ATOM 1168 N N . CYS A 1 154 ? -0.654 0.966 -6.856 1.00 94.75 154 CYS A N 1
ATOM 1169 C CA . CYS A 1 154 ? 0.227 2.075 -7.193 1.00 94.75 154 CYS A CA 1
ATOM 1170 C C . CYS A 1 154 ? -0.502 3.404 -6.962 1.00 94.75 154 CYS A C 1
ATOM 1172 O O . CYS A 1 154 ? -1.731 3.447 -6.859 1.00 94.75 154 CYS A O 1
ATOM 1174 N N . ASN A 1 155 ? 0.245 4.505 -6.858 1.00 94.50 155 ASN A N 1
ATOM 1175 C CA . ASN A 1 155 ? -0.370 5.828 -6.800 1.00 94.50 155 ASN A CA 1
ATOM 1176 C C . ASN A 1 155 ? -0.853 6.271 -8.196 1.00 94.50 155 ASN A C 1
ATOM 1178 O O . ASN A 1 155 ? -0.417 5.764 -9.230 1.00 94.50 155 ASN A O 1
ATOM 1182 N N . LYS A 1 156 ? -1.727 7.283 -8.232 1.00 96.00 156 LYS A N 1
ATOM 1183 C CA . LYS A 1 156 ? -2.312 7.813 -9.476 1.00 96.00 156 LYS A CA 1
ATOM 1184 C C . LYS A 1 156 ? -1.260 8.207 -10.523 1.00 96.00 156 LYS A C 1
ATOM 1186 O O . LYS A 1 156 ? -1.464 7.970 -11.710 1.00 96.00 156 LYS A O 1
ATOM 1191 N N . THR A 1 157 ? -0.148 8.802 -10.091 1.00 94.81 157 THR A N 1
ATOM 1192 C CA . THR A 1 157 ? 0.930 9.250 -10.986 1.00 94.81 157 THR A CA 1
ATOM 1193 C C . THR A 1 157 ? 1.599 8.078 -11.691 1.00 94.81 157 THR A C 1
ATOM 1195 O O . THR A 1 157 ? 1.744 8.113 -12.910 1.00 94.81 157 THR A O 1
ATOM 1198 N N . ILE A 1 158 ? 1.954 7.024 -10.951 1.00 95.00 158 ILE A N 1
ATOM 1199 C CA . ILE A 1 158 ? 2.529 5.811 -11.535 1.00 95.00 158 ILE A CA 1
ATOM 1200 C C . ILE A 1 158 ? 1.526 5.115 -12.437 1.00 95.00 158 ILE A C 1
ATOM 1202 O O . ILE A 1 158 ? 1.897 4.709 -13.529 1.00 95.00 158 ILE A O 1
ATOM 1206 N N . HIS A 1 159 ? 0.252 5.056 -12.045 1.00 94.62 159 HIS A N 1
ATOM 1207 C CA . HIS A 1 159 ? -0.775 4.476 -12.902 1.00 94.62 159 HIS A CA 1
ATOM 1208 C C . HIS A 1 159 ? -0.835 5.204 -14.259 1.00 94.62 159 HIS A C 1
ATOM 1210 O O . HIS A 1 159 ? -0.800 4.566 -15.305 1.00 94.62 159 HIS A O 1
ATOM 1216 N N . ALA A 1 160 ? -0.828 6.541 -14.270 1.00 94.19 160 ALA A N 1
ATOM 1217 C CA . ALA A 1 160 ? -0.809 7.312 -15.513 1.00 94.19 160 ALA A CA 1
ATOM 1218 C C . ALA A 1 160 ? 0.471 7.093 -16.344 1.00 94.19 160 ALA A C 1
ATOM 1220 O O . ALA A 1 160 ? 0.399 7.016 -17.571 1.00 94.19 160 ALA A O 1
ATOM 1221 N N . TRP A 1 161 ? 1.640 6.993 -15.705 1.00 93.88 161 TRP A N 1
ATOM 1222 C CA . TRP A 1 161 ? 2.902 6.703 -16.395 1.00 93.88 161 TRP A CA 1
ATOM 1223 C C . TRP A 1 161 ? 2.960 5.291 -16.966 1.00 93.88 161 TRP A C 1
ATOM 1225 O O . TRP A 1 161 ? 3.434 5.124 -18.087 1.00 93.88 161 TRP A O 1
ATOM 1235 N N . LEU A 1 162 ? 2.409 4.310 -16.254 1.00 93.06 162 LEU A N 1
ATOM 1236 C CA . LEU A 1 162 ? 2.282 2.940 -16.731 1.00 93.06 162 LEU A CA 1
ATOM 1237 C C . LEU A 1 162 ? 1.458 2.890 -18.021 1.00 93.06 162 LEU A C 1
ATOM 1239 O O . LEU A 1 162 ? 1.898 2.297 -18.999 1.00 93.06 162 LEU A O 1
ATOM 1243 N N . HIS A 1 163 ? 0.320 3.594 -18.070 1.00 91.81 163 HIS A N 1
ATOM 1244 C CA . HIS A 1 163 ? -0.479 3.721 -19.299 1.00 91.81 163 HIS A CA 1
ATOM 1245 C C . HIS A 1 163 ? 0.315 4.361 -20.446 1.00 91.81 163 HIS A C 1
ATOM 1247 O O . HIS A 1 163 ? 0.260 3.890 -21.582 1.00 91.81 163 HIS A O 1
ATOM 1253 N N . LYS A 1 164 ? 1.092 5.415 -20.165 1.00 91.69 164 LYS A N 1
ATOM 1254 C CA . LYS A 1 164 ? 1.925 6.087 -21.177 1.00 91.69 164 LYS A CA 1
ATOM 1255 C C . LYS A 1 164 ? 3.020 5.177 -21.738 1.00 91.69 164 LYS A C 1
ATOM 1257 O O . LYS A 1 164 ? 3.221 5.189 -22.952 1.00 91.69 164 LYS A O 1
ATOM 1262 N N . GLN A 1 165 ? 3.713 4.431 -20.874 1.00 91.44 165 GLN A N 1
ATOM 1263 C CA . GLN A 1 165 ? 4.759 3.488 -21.275 1.00 91.44 165 GLN A CA 1
ATOM 1264 C C . GLN A 1 165 ? 4.170 2.302 -22.045 1.00 91.44 165 GLN A C 1
ATOM 1266 O O . GLN A 1 165 ? 4.671 1.965 -23.116 1.00 91.44 165 GLN A O 1
ATOM 1271 N N . ALA A 1 166 ? 3.046 1.747 -21.581 1.00 89.00 166 ALA A N 1
ATOM 1272 C CA . ALA A 1 166 ? 2.378 0.619 -22.231 1.00 89.00 166 ALA A CA 1
ATOM 1273 C C . ALA A 1 166 ? 1.921 0.956 -23.655 1.00 89.00 166 ALA A C 1
ATOM 1275 O O . ALA A 1 166 ? 2.167 0.191 -24.581 1.00 89.00 166 ALA A O 1
ATOM 1276 N N . MET A 1 167 ? 1.343 2.143 -23.860 1.00 87.38 167 MET A N 1
ATOM 1277 C CA . MET A 1 167 ? 0.916 2.602 -25.187 1.00 87.38 167 MET A CA 1
ATOM 1278 C C . MET A 1 167 ? 2.089 2.850 -26.151 1.00 87.38 167 MET A C 1
ATOM 1280 O O . MET A 1 167 ? 1.896 2.942 -27.359 1.00 87.38 167 MET A O 1
ATOM 1284 N N . ASN A 1 168 ? 3.309 3.021 -25.640 1.00 86.00 168 ASN A N 1
ATOM 1285 C CA . ASN A 1 168 ? 4.489 3.251 -26.469 1.00 86.00 168 ASN A CA 1
ATOM 1286 C C . ASN A 1 168 ? 5.200 1.959 -26.886 1.00 86.00 168 ASN A C 1
ATOM 1288 O O . ASN A 1 168 ? 6.177 2.026 -27.636 1.00 86.00 168 ASN A O 1
ATOM 1292 N N . ALA A 1 169 ? 4.753 0.805 -26.385 1.00 73.81 169 ALA A N 1
ATOM 1293 C CA . ALA A 1 169 ? 5.344 -0.478 -26.714 1.00 73.81 169 ALA A CA 1
ATOM 1294 C C .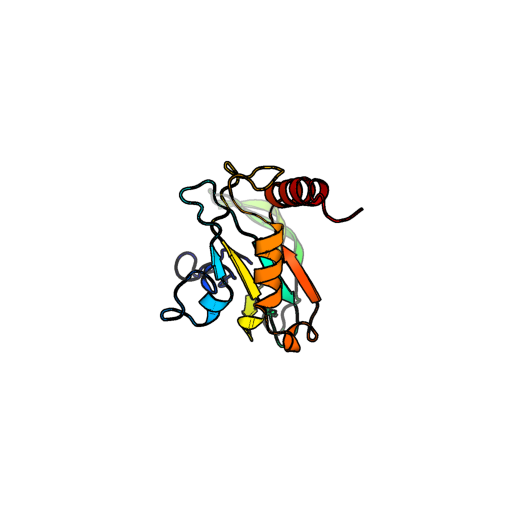 ALA A 1 169 ? 5.171 -0.754 -28.214 1.00 73.81 169 ALA A C 1
ATOM 1296 O O . ALA A 1 169 ? 4.067 -0.938 -28.711 1.00 73.81 169 ALA A O 1
ATOM 1297 N N . LYS A 1 170 ? 6.286 -0.790 -28.948 1.00 70.00 170 LYS A N 1
ATOM 1298 C CA . LYS A 1 170 ? 6.296 -0.976 -30.411 1.00 70.00 170 LYS A CA 1
ATOM 1299 C C . LYS A 1 170 ? 6.008 -2.415 -30.856 1.00 70.00 170 LYS A C 1
ATOM 1301 O O . LYS A 1 170 ? 5.953 -2.675 -32.052 1.00 70.00 170 LYS A O 1
ATOM 1306 N N . ASN A 1 171 ? 5.885 -3.342 -29.906 1.00 68.12 171 ASN A N 1
ATOM 1307 C CA . ASN A 1 171 ? 5.992 -4.780 -30.156 1.00 68.12 171 ASN A CA 1
ATOM 1308 C C . ASN A 1 171 ? 4.654 -5.529 -30.048 1.00 68.12 171 ASN A C 1
ATOM 1310 O O . ASN A 1 171 ? 4.638 -6.746 -30.208 1.00 68.12 171 ASN A O 1
ATOM 1314 N N . VAL A 1 172 ? 3.549 -4.834 -29.763 1.00 62.81 172 VAL A N 1
ATOM 1315 C CA . VAL A 1 172 ? 2.213 -5.435 -29.661 1.00 62.81 172 VAL A CA 1
ATOM 1316 C C . VAL A 1 172 ? 1.257 -4.573 -30.486 1.00 62.81 172 VAL A C 1
ATOM 1318 O O . VAL A 1 172 ? 1.058 -3.407 -30.153 1.00 62.81 172 VAL A O 1
ATOM 1321 N N . ASN A 1 173 ? 0.766 -5.127 -31.601 1.00 56.09 173 ASN A N 1
ATOM 1322 C CA . ASN A 1 173 ? -0.185 -4.472 -32.511 1.00 56.09 173 ASN A CA 1
ATOM 1323 C C . ASN A 1 173 ? -1.597 -4.441 -31.928 1.00 56.09 173 ASN A C 1
ATOM 1325 O O . ASN A 1 173 ? -2.012 -5.483 -31.371 1.00 56.09 173 ASN A O 1
#

Solvent-accessible surface area (backbone atoms only — not comparable to full-atom values): 10034 Å² total; per-residue (Å²): 109,52,79,29,42,41,90,83,38,72,90,40,50,56,23,50,45,74,69,58,69,46,74,43,54,93,81,36,73,48,11,75,30,38,43,75,47,77,37,74,81,86,61,44,42,56,40,36,40,39,28,44,19,90,74,22,27,43,78,42,58,63,86,96,59,78,80,52,82,43,80,43,81,69,46,77,44,84,42,73,49,99,85,72,48,76,45,84,40,79,43,74,47,80,48,71,64,69,40,64,47,67,74,36,63,54,45,39,22,33,42,34,31,37,32,67,85,45,52,43,53,80,37,84,37,55,49,48,60,66,64,53,52,52,52,47,54,69,58,30,54,73,83,57,62,76,57,38,53,75,48,76,49,65,52,73,68,57,52,55,49,49,53,45,31,60,73,56,50,89,86,67,134